Protein AF-A0A5C5W8V4-F1 (afdb_monomer_lite)

Foldseek 3Di:
DVVVVCVVVVLVVVVVVLVVVCVVPADDPVVLVVLQVVLVVLLVVLLVVLLVQLVVQLVVLVVVCACVLLVPLVSSLVSNVSSLVSSLVSLQVSLSSLVSSCVRNVDVVSPVSSVVSVVVSVVSDDDPVNSSVVSVVVSVVSVVVVVVD

Organism: NCBI:txid2528000

Sequence (149 aa):
MQVIVLGLAASPTLFAFITLFLKLNPLGADAQSMLVTIALVVGLVGMIFQQILGDLVRNASVRSLGAVAIDEPAKLAGSYVSGLLVSCALCEGAAFINLIAFMITRAPLTLAMGLLLVLASALKFPTIGRVAAWARGEARRLAEIAALR

Structure (mmCIF, N/CA/C/O backbone):
data_AF-A0A5C5W8V4-F1
#
_entry.id   AF-A0A5C5W8V4-F1
#
loop_
_atom_site.group_PDB
_atom_site.id
_atom_site.type_symbol
_atom_site.label_atom_id
_atom_site.label_alt_id
_atom_site.label_comp_id
_atom_site.label_asym_id
_atom_site.label_entity_id
_atom_site.label_seq_id
_atom_site.pdbx_PDB_ins_code
_atom_site.Cartn_x
_atom_site.Cartn_y
_atom_site.Cartn_z
_atom_site.occupancy
_atom_site.B_iso_or_equiv
_atom_site.auth_seq_id
_atom_site.auth_comp_id
_atom_site.auth_asym_id
_atom_site.auth_atom_id
_atom_site.pdbx_PDB_model_num
ATOM 1 N N . MET A 1 1 ? -16.905 -9.138 -1.636 1.00 46.16 1 MET A N 1
ATOM 2 C CA . MET A 1 1 ? -16.208 -10.254 -2.321 1.00 46.16 1 MET A CA 1
ATOM 3 C C . MET A 1 1 ? -15.993 -10.011 -3.814 1.00 46.16 1 MET A C 1
ATOM 5 O O . MET A 1 1 ? -14.875 -10.209 -4.260 1.00 46.16 1 MET A O 1
ATOM 9 N N . GLN A 1 2 ? -16.985 -9.535 -4.577 1.00 54.47 2 GLN A N 1
ATOM 10 C CA . GLN A 1 2 ? -16.849 -9.299 -6.029 1.00 54.47 2 GLN A CA 1
ATOM 11 C C . GLN A 1 2 ? -15.677 -8.378 -6.415 1.00 54.47 2 GLN A C 1
ATOM 13 O O . GLN A 1 2 ? -14.948 -8.690 -7.345 1.00 54.47 2 GLN A O 1
ATOM 18 N N . VAL A 1 3 ? -15.427 -7.306 -5.652 1.00 55.31 3 VAL A N 1
ATOM 19 C CA . VAL A 1 3 ? -14.301 -6.378 -5.896 1.00 55.31 3 VAL A CA 1
ATOM 20 C C . VAL A 1 3 ? -12.934 -7.066 -5.766 1.00 55.31 3 VAL A C 1
ATOM 22 O O . VAL A 1 3 ? -12.024 -6.778 -6.533 1.00 55.31 3 VAL A O 1
ATOM 25 N N . ILE A 1 4 ? -12.800 -8.015 -4.834 1.00 65.75 4 ILE A N 1
ATOM 26 C CA . ILE A 1 4 ? -11.552 -8.766 -4.619 1.00 65.75 4 ILE A CA 1
ATOM 27 C C . ILE A 1 4 ? -11.306 -9.721 -5.791 1.00 65.75 4 ILE A C 1
ATOM 29 O O . ILE A 1 4 ? -10.197 -9.791 -6.308 1.00 65.75 4 ILE A O 1
ATOM 33 N N . VAL A 1 5 ? -12.354 -10.417 -6.242 1.00 66.88 5 VAL A N 1
ATOM 34 C CA . VAL A 1 5 ? -12.283 -11.320 -7.402 1.00 66.88 5 VAL A CA 1
ATOM 35 C C . VAL A 1 5 ? -11.973 -10.541 -8.684 1.00 66.88 5 VAL A C 1
ATOM 37 O O . VAL A 1 5 ? -11.143 -10.977 -9.477 1.00 66.88 5 VAL A O 1
ATOM 40 N N . LEU A 1 6 ? -12.579 -9.363 -8.862 1.00 63.00 6 LEU A N 1
ATOM 41 C CA . LEU A 1 6 ? -12.308 -8.489 -10.002 1.00 63.00 6 LEU A CA 1
ATOM 42 C C . LEU A 1 6 ? -10.852 -7.996 -9.997 1.00 63.00 6 LEU A C 1
ATOM 44 O O . LEU A 1 6 ? -10.198 -8.040 -11.033 1.00 63.00 6 LEU A O 1
ATOM 48 N N . GLY A 1 7 ? -10.329 -7.591 -8.833 1.00 62.38 7 GLY A N 1
ATOM 49 C CA . GLY A 1 7 ? -8.925 -7.197 -8.677 1.00 62.38 7 GLY A CA 1
ATOM 50 C C . GLY A 1 7 ? -7.953 -8.334 -9.008 1.00 62.38 7 GLY A C 1
ATOM 51 O O . GLY A 1 7 ? -7.016 -8.141 -9.780 1.00 62.38 7 GLY A O 1
ATOM 52 N N . LEU A 1 8 ? -8.237 -9.544 -8.512 1.00 68.25 8 LEU A N 1
ATOM 53 C CA . LEU A 1 8 ? -7.444 -10.747 -8.790 1.00 68.25 8 LEU A CA 1
ATOM 54 C C . LEU A 1 8 ? -7.431 -11.139 -10.273 1.00 68.25 8 LEU A C 1
ATOM 56 O O . LEU A 1 8 ? -6.410 -11.615 -10.753 1.00 68.25 8 LEU A O 1
ATOM 60 N N . ALA A 1 9 ? -8.535 -10.953 -11.003 1.00 69.75 9 ALA A N 1
ATOM 61 C CA . ALA A 1 9 ? -8.614 -11.280 -12.430 1.00 69.75 9 ALA A CA 1
ATOM 62 C C . ALA A 1 9 ? -8.047 -10.173 -13.338 1.00 69.75 9 ALA A C 1
ATOM 64 O O . ALA A 1 9 ? -7.486 -10.453 -14.403 1.00 69.75 9 ALA A O 1
ATOM 65 N N . ALA A 1 10 ? -8.172 -8.910 -12.924 1.00 70.50 10 ALA A N 1
ATOM 66 C CA . ALA A 1 10 ? -7.685 -7.767 -13.688 1.00 70.50 10 ALA A CA 1
ATOM 67 C C . ALA A 1 10 ? -6.154 -7.764 -13.802 1.00 70.50 10 ALA A C 1
ATOM 69 O O . ALA A 1 10 ? -5.628 -7.490 -14.880 1.00 70.50 10 ALA A O 1
ATOM 70 N N . SER A 1 11 ? -5.447 -8.121 -12.724 1.00 67.31 11 SER A N 1
ATOM 71 C CA . SER A 1 11 ? -3.979 -8.075 -12.668 1.00 67.31 11 SER A CA 1
ATOM 72 C C . SER A 1 11 ? -3.299 -9.010 -13.699 1.00 67.31 11 SER A C 1
ATOM 74 O O . SER A 1 11 ? -2.548 -8.509 -14.543 1.00 67.31 11 SER A O 1
ATOM 76 N N . PRO A 1 12 ? -3.625 -10.321 -13.787 1.00 71.44 12 PRO A N 1
ATOM 77 C CA . PRO A 1 12 ? -3.087 -11.207 -14.827 1.00 71.44 12 PRO A CA 1
ATOM 78 C C . PRO A 1 12 ? -3.469 -10.790 -16.252 1.00 71.44 12 PRO A C 1
ATOM 80 O O . PRO A 1 12 ? -2.660 -10.910 -17.171 1.00 71.44 12 PRO A O 1
ATOM 83 N N . THR A 1 13 ? -4.691 -10.283 -16.446 1.00 72.69 13 THR A N 1
ATOM 84 C CA . THR A 1 13 ? -5.186 -9.875 -17.772 1.00 72.69 13 THR A CA 1
ATOM 85 C C . THR A 1 13 ? -4.430 -8.653 -18.290 1.00 72.69 13 THR A C 1
ATOM 87 O O . THR A 1 13 ? -3.957 -8.642 -19.427 1.00 72.69 13 THR A O 1
ATOM 90 N N . LEU A 1 14 ? -4.250 -7.643 -17.435 1.00 69.94 14 LEU A N 1
ATOM 91 C CA . LEU A 1 14 ? -3.455 -6.460 -17.748 1.00 69.94 14 LEU A CA 1
ATOM 92 C C . LEU A 1 14 ? -1.994 -6.840 -18.044 1.00 69.94 14 LEU A C 1
ATOM 94 O O . LEU A 1 14 ? -1.393 -6.304 -18.974 1.00 69.94 14 LEU A O 1
ATOM 98 N N . PHE A 1 15 ? -1.439 -7.810 -17.310 1.00 67.38 15 PHE A N 1
ATOM 99 C CA . PHE A 1 15 ? -0.085 -8.316 -17.539 1.00 67.38 15 PHE A CA 1
ATOM 100 C C . PHE A 1 15 ? 0.074 -8.995 -18.901 1.00 67.38 15 PHE A C 1
ATOM 102 O O . PHE A 1 15 ? 1.011 -8.691 -19.644 1.00 67.38 15 PHE A O 1
ATOM 109 N N . ALA A 1 16 ? -0.858 -9.879 -19.263 1.00 70.81 16 ALA A N 1
ATOM 110 C CA . ALA A 1 16 ? -0.864 -10.533 -20.568 1.00 70.81 16 ALA A CA 1
ATOM 111 C C . ALA A 1 16 ? -0.937 -9.505 -21.712 1.00 70.81 16 ALA A C 1
ATOM 113 O O . ALA A 1 16 ? -0.220 -9.625 -22.705 1.00 70.81 16 ALA A O 1
ATOM 114 N N . PHE A 1 17 ? -1.742 -8.451 -21.549 1.00 74.81 17 PHE A N 1
ATOM 115 C CA . PHE A 1 17 ? -1.852 -7.382 -22.539 1.00 74.81 17 PHE A CA 1
ATOM 116 C C . PHE A 1 17 ? -0.553 -6.576 -22.691 1.00 74.81 17 PHE A C 1
ATOM 118 O O . PHE A 1 17 ? -0.060 -6.398 -23.806 1.00 74.81 17 PHE A O 1
ATOM 125 N N . ILE A 1 18 ? 0.036 -6.118 -21.582 1.00 66.62 18 ILE A N 1
ATOM 126 C CA . ILE A 1 18 ? 1.259 -5.300 -21.608 1.00 66.62 18 ILE A CA 1
ATOM 127 C C . ILE A 1 18 ? 2.432 -6.093 -22.191 1.00 66.62 18 ILE A C 1
ATOM 129 O O . ILE A 1 18 ? 3.160 -5.590 -23.046 1.00 66.62 18 ILE A O 1
ATOM 133 N N . THR A 1 19 ? 2.597 -7.352 -21.782 1.00 68.44 19 THR A N 1
ATOM 134 C CA . THR A 1 19 ? 3.664 -8.221 -22.304 1.00 68.44 19 THR A CA 1
ATOM 135 C C . THR A 1 19 ? 3.528 -8.470 -23.806 1.00 68.44 19 THR A C 1
ATOM 137 O O . THR A 1 19 ? 4.531 -8.415 -24.523 1.00 68.44 19 THR A O 1
ATOM 140 N N . LEU A 1 20 ? 2.304 -8.670 -24.308 1.00 73.44 20 LEU A N 1
ATOM 141 C CA . LEU A 1 20 ? 2.041 -8.784 -25.741 1.00 73.44 20 LEU A CA 1
ATOM 142 C C . LEU A 1 20 ? 2.374 -7.482 -26.487 1.00 73.44 20 LEU A C 1
ATOM 144 O O . LEU A 1 20 ? 3.080 -7.527 -27.492 1.00 73.44 20 LEU A O 1
ATOM 148 N N . PHE A 1 21 ? 1.929 -6.327 -25.984 1.00 75.50 21 PHE A N 1
ATOM 149 C CA . PHE A 1 21 ? 2.186 -5.021 -26.602 1.00 75.50 21 PHE A CA 1
ATOM 150 C C . PHE A 1 21 ? 3.686 -4.720 -26.744 1.00 75.50 21 PHE A C 1
ATOM 152 O O . PHE A 1 21 ? 4.136 -4.276 -27.801 1.00 75.50 21 PHE A O 1
ATOM 159 N N . LEU A 1 22 ? 4.468 -5.011 -25.702 1.00 69.06 22 LEU A N 1
ATOM 160 C CA . LEU A 1 22 ? 5.915 -4.772 -25.671 1.00 69.06 22 LEU A CA 1
ATOM 161 C C . LEU A 1 22 ? 6.689 -5.713 -26.589 1.00 69.06 22 LEU A C 1
ATOM 163 O O . LEU A 1 22 ? 7.654 -5.296 -27.224 1.00 69.06 22 LEU A O 1
ATOM 167 N N . LYS A 1 23 ? 6.253 -6.973 -26.700 1.00 73.12 23 LYS A N 1
ATOM 168 C CA . LYS A 1 23 ? 6.825 -7.917 -27.668 1.00 73.12 23 LYS A CA 1
ATOM 169 C C . LYS A 1 23 ? 6.653 -7.418 -29.106 1.00 73.12 23 LYS A C 1
ATOM 171 O O . LYS A 1 23 ? 7.508 -7.684 -29.944 1.00 73.12 23 LYS A O 1
ATOM 176 N N . LEU A 1 24 ? 5.556 -6.715 -29.380 1.00 79.44 24 LEU A N 1
ATOM 177 C CA . LEU A 1 24 ? 5.245 -6.175 -30.701 1.00 79.44 24 LEU A CA 1
ATOM 178 C C . LEU A 1 24 ? 5.928 -4.823 -30.983 1.00 79.44 24 LEU A C 1
ATOM 180 O O . LEU A 1 24 ? 6.064 -4.468 -32.148 1.00 79.44 24 LEU A O 1
ATOM 184 N N . ASN A 1 25 ? 6.376 -4.087 -29.956 1.00 75.94 25 ASN A N 1
ATOM 185 C CA . ASN A 1 25 ? 6.914 -2.725 -30.088 1.00 75.94 25 ASN A CA 1
ATOM 186 C C . ASN A 1 25 ? 8.186 -2.524 -29.231 1.00 75.94 25 ASN A C 1
ATOM 188 O O . ASN A 1 25 ? 8.100 -1.985 -28.123 1.00 75.94 25 ASN A O 1
ATOM 192 N N . PRO A 1 26 ? 9.373 -2.951 -29.704 1.00 77.31 26 PRO A N 1
ATOM 193 C CA . PRO A 1 26 ? 10.614 -2.805 -28.947 1.00 77.31 26 PRO A CA 1
ATOM 194 C C . PRO A 1 26 ? 11.035 -1.332 -28.802 1.00 77.31 26 PRO A C 1
ATOM 196 O O . PRO A 1 26 ? 10.964 -0.548 -29.746 1.00 77.31 26 PRO A O 1
ATOM 199 N N . LEU A 1 27 ? 11.505 -0.961 -27.607 1.00 81.88 27 LEU A N 1
ATOM 200 C CA . LEU A 1 27 ? 11.927 0.402 -27.265 1.00 81.88 27 LEU A CA 1
ATOM 201 C C . LEU A 1 27 ? 13.416 0.636 -27.563 1.00 81.88 27 LEU A C 1
ATOM 203 O O . LEU A 1 27 ? 14.248 -0.232 -27.291 1.00 81.88 27 LEU A O 1
ATOM 207 N N . GLY A 1 28 ? 13.757 1.839 -28.041 1.00 87.50 28 GLY A N 1
ATOM 208 C CA . GLY A 1 28 ? 15.145 2.300 -28.182 1.00 87.50 28 GLY A CA 1
ATOM 209 C C . GLY A 1 28 ? 15.856 2.502 -26.834 1.00 87.50 28 GLY A C 1
ATOM 210 O O . GLY A 1 28 ? 15.207 2.611 -25.793 1.00 87.50 28 GLY A O 1
ATOM 211 N N . ALA A 1 29 ? 17.191 2.568 -26.846 1.00 86.06 29 ALA A N 1
ATOM 212 C CA . ALA A 1 29 ? 18.023 2.588 -25.634 1.00 86.06 29 ALA A CA 1
ATOM 213 C C . ALA A 1 29 ? 17.698 3.749 -24.669 1.00 86.06 29 ALA A C 1
ATOM 215 O O . ALA A 1 29 ? 17.564 3.529 -23.463 1.00 86.06 29 ALA A O 1
ATOM 216 N N . ASP A 1 30 ? 17.482 4.960 -25.187 1.00 87.44 30 ASP A N 1
ATOM 217 C CA . ASP A 1 30 ? 17.151 6.130 -24.359 1.00 87.44 30 ASP A CA 1
ATOM 218 C C . ASP A 1 30 ? 15.803 5.965 -23.644 1.00 87.44 30 ASP A C 1
ATOM 220 O O . ASP A 1 30 ? 15.663 6.259 -22.454 1.00 87.44 30 ASP A O 1
ATOM 224 N N . ALA A 1 31 ? 14.816 5.403 -24.348 1.00 86.12 31 ALA A N 1
ATOM 225 C CA . ALA A 1 31 ? 13.502 5.117 -23.786 1.00 86.12 31 ALA A CA 1
ATOM 226 C C . ALA A 1 31 ? 13.570 4.048 -22.681 1.00 86.12 31 ALA A C 1
ATOM 228 O O . ALA A 1 31 ? 12.833 4.135 -21.699 1.00 86.12 31 ALA A O 1
ATOM 229 N N . GLN A 1 32 ? 14.477 3.071 -22.798 1.00 89.25 32 GLN A N 1
ATOM 230 C CA . GLN A 1 32 ? 14.696 2.061 -21.758 1.00 89.25 32 GLN A CA 1
ATOM 231 C C . GLN A 1 32 ? 15.268 2.680 -20.474 1.00 89.25 32 GLN A C 1
ATOM 233 O O . GLN A 1 32 ? 14.765 2.399 -19.386 1.00 89.25 32 GLN A O 1
ATOM 238 N N . SER A 1 33 ? 16.264 3.565 -20.581 1.00 88.12 33 SER A N 1
ATOM 239 C CA . SER A 1 33 ? 16.841 4.261 -19.417 1.00 88.12 33 SER A CA 1
ATOM 240 C C . SER A 1 33 ? 15.809 5.146 -18.702 1.00 88.12 33 SER A C 1
ATOM 242 O O . SER A 1 33 ? 15.666 5.113 -17.472 1.00 88.12 33 SER A O 1
ATOM 244 N N . MET A 1 34 ? 15.008 5.883 -19.478 1.00 86.69 34 MET A N 1
ATOM 245 C CA . MET A 1 34 ? 13.919 6.697 -18.941 1.00 86.69 34 MET A CA 1
ATOM 246 C C . MET A 1 34 ? 12.871 5.836 -18.223 1.00 86.69 34 MET A C 1
ATOM 248 O O . MET A 1 34 ? 12.426 6.188 -17.130 1.00 86.69 34 MET A O 1
ATOM 252 N N . LEU A 1 35 ? 12.520 4.677 -18.789 1.00 89.62 35 LEU A N 1
ATOM 253 C CA . LEU A 1 35 ? 11.558 3.757 -18.187 1.00 89.62 35 LEU A CA 1
ATOM 254 C C . LEU A 1 35 ? 12.030 3.217 -16.832 1.00 89.62 35 LEU A C 1
ATOM 256 O O . LEU A 1 35 ? 11.235 3.170 -15.894 1.00 89.62 35 LEU A O 1
ATOM 260 N N . VAL A 1 36 ? 13.310 2.846 -16.706 1.00 92.00 36 VAL A N 1
ATOM 261 C CA . VAL A 1 36 ? 13.895 2.427 -15.418 1.00 92.00 36 VAL A CA 1
ATOM 262 C C . VAL A 1 36 ? 13.738 3.533 -14.380 1.00 92.00 36 VAL A C 1
ATOM 264 O O . VAL A 1 36 ? 13.268 3.277 -13.273 1.00 92.00 36 VAL A O 1
ATOM 267 N N . THR A 1 37 ? 14.083 4.767 -14.747 1.00 90.69 37 THR A N 1
ATOM 268 C CA . THR A 1 37 ? 13.998 5.923 -13.845 1.00 90.69 37 THR A CA 1
ATOM 269 C C . THR A 1 37 ? 12.562 6.157 -13.378 1.00 90.69 37 THR A C 1
ATOM 271 O O . THR A 1 37 ? 12.314 6.276 -12.178 1.00 90.69 37 THR A O 1
ATOM 274 N N . ILE A 1 38 ? 11.599 6.147 -14.305 1.00 89.19 38 ILE A N 1
ATOM 275 C CA . ILE A 1 38 ? 10.174 6.301 -13.988 1.00 89.19 38 ILE A CA 1
ATOM 276 C C . ILE A 1 38 ? 9.707 5.182 -13.054 1.00 89.19 38 ILE A C 1
ATOM 278 O O . ILE A 1 38 ? 9.062 5.463 -12.046 1.00 89.19 38 ILE A O 1
ATOM 282 N N . ALA A 1 39 ? 10.051 3.926 -13.344 1.00 93.44 39 ALA A N 1
ATOM 283 C CA . ALA A 1 39 ? 9.637 2.790 -12.528 1.00 93.44 39 ALA A CA 1
ATOM 284 C C . ALA A 1 39 ? 10.168 2.881 -11.091 1.00 93.44 39 ALA A C 1
ATOM 286 O O . ALA A 1 39 ? 9.416 2.658 -10.140 1.00 93.44 39 ALA A O 1
ATOM 287 N N . LEU A 1 40 ? 11.432 3.278 -10.921 1.00 94.38 40 LEU A N 1
ATOM 288 C CA . LEU A 1 40 ? 12.029 3.475 -9.601 1.00 94.38 40 LEU A CA 1
ATOM 289 C C . LEU A 1 40 ? 11.365 4.628 -8.841 1.00 94.38 40 LEU A C 1
ATOM 291 O O . LEU A 1 40 ? 11.030 4.458 -7.670 1.00 94.38 40 LEU A O 1
ATOM 295 N N . VAL A 1 41 ? 11.117 5.766 -9.499 1.00 92.06 41 VAL A N 1
ATOM 296 C CA . VAL A 1 41 ? 10.424 6.917 -8.893 1.00 92.06 41 VAL A CA 1
ATOM 297 C C . VAL A 1 41 ? 9.008 6.534 -8.472 1.00 92.06 41 VAL A C 1
ATOM 299 O O . VAL A 1 41 ? 8.620 6.793 -7.336 1.00 92.06 41 VAL A O 1
ATOM 302 N N . VAL A 1 42 ? 8.250 5.863 -9.343 1.00 91.19 42 VAL A N 1
ATOM 303 C CA . VAL A 1 42 ? 6.903 5.373 -9.022 1.00 91.19 42 VAL A CA 1
ATOM 304 C C . VAL A 1 42 ? 6.944 4.358 -7.880 1.00 91.19 42 VAL A C 1
ATOM 306 O O . VAL A 1 42 ? 6.082 4.401 -7.007 1.00 91.19 42 VAL A O 1
ATOM 309 N N . GLY A 1 43 ? 7.956 3.489 -7.837 1.00 92.81 43 GLY A N 1
ATOM 310 C CA . GLY A 1 43 ? 8.183 2.567 -6.725 1.00 92.81 43 GLY A CA 1
ATOM 311 C C . GLY A 1 43 ? 8.364 3.293 -5.393 1.00 92.81 43 GLY A C 1
ATOM 312 O O . GLY A 1 43 ? 7.684 2.990 -4.413 1.00 92.81 43 GLY A O 1
ATOM 313 N N . LEU A 1 44 ? 9.227 4.309 -5.379 1.00 94.31 44 LEU A N 1
ATOM 314 C CA . LEU A 1 44 ? 9.534 5.106 -4.193 1.00 94.31 44 LEU A CA 1
ATOM 315 C C . LEU A 1 44 ? 8.322 5.920 -3.720 1.00 94.31 44 LEU A C 1
ATOM 317 O O . LEU A 1 44 ? 7.968 5.889 -2.541 1.00 94.31 44 LEU A O 1
ATOM 321 N N . VAL A 1 45 ? 7.649 6.601 -4.651 1.00 91.44 45 VAL A N 1
ATOM 322 C CA . VAL A 1 45 ? 6.414 7.351 -4.388 1.00 91.44 45 VAL A CA 1
ATOM 323 C C . VAL A 1 45 ? 5.330 6.407 -3.880 1.00 91.44 45 VAL A C 1
ATOM 325 O O . VAL A 1 45 ? 4.718 6.686 -2.852 1.00 91.44 45 VAL A O 1
ATOM 328 N N . GLY A 1 46 ? 5.135 5.262 -4.536 1.00 89.69 46 GLY A N 1
ATOM 329 C CA . GLY A 1 46 ? 4.186 4.233 -4.125 1.00 89.69 46 GLY A CA 1
ATOM 330 C C . GLY A 1 46 ? 4.435 3.770 -2.693 1.00 89.69 46 GLY A C 1
ATOM 331 O O . GLY A 1 46 ? 3.494 3.725 -1.904 1.00 89.69 46 GLY A O 1
ATOM 332 N N . MET A 1 47 ? 5.699 3.527 -2.325 1.00 93.94 47 MET A N 1
ATOM 333 C CA . MET A 1 47 ? 6.100 3.106 -0.979 1.00 93.94 47 MET A CA 1
ATOM 334 C C . MET A 1 47 ? 5.756 4.138 0.109 1.00 93.94 47 MET A C 1
ATOM 336 O O . MET A 1 47 ? 5.352 3.741 1.205 1.00 93.94 47 MET A O 1
ATOM 340 N N . ILE A 1 48 ? 5.883 5.434 -0.191 1.00 93.12 48 ILE A N 1
ATOM 341 C CA . ILE A 1 48 ? 5.544 6.533 0.727 1.00 93.12 48 ILE A CA 1
ATOM 342 C C . ILE A 1 48 ? 4.020 6.716 0.800 1.00 93.12 48 ILE A C 1
ATOM 344 O O . ILE A 1 48 ? 3.422 6.696 1.878 1.00 93.12 48 ILE A O 1
ATOM 348 N N . PHE A 1 49 ? 3.363 6.848 -0.353 1.00 90.44 49 PHE A N 1
ATOM 349 C CA . PHE A 1 49 ? 1.941 7.184 -0.437 1.00 90.44 49 PHE A CA 1
ATOM 350 C C . PHE A 1 49 ? 1.022 6.062 0.045 1.00 90.44 49 PHE A C 1
ATOM 352 O O . PHE A 1 49 ? -0.069 6.348 0.541 1.00 90.44 49 PHE A O 1
ATOM 359 N N . GLN A 1 50 ? 1.452 4.798 -0.031 1.00 93.12 50 GLN A N 1
ATOM 360 C CA . GLN A 1 50 ? 0.640 3.683 0.454 1.00 93.12 50 GLN A CA 1
ATOM 361 C C . GLN A 1 50 ? 0.273 3.798 1.940 1.00 93.12 50 GLN A C 1
ATOM 363 O O . GLN A 1 50 ? -0.795 3.327 2.334 1.00 93.12 50 GLN A O 1
ATOM 368 N N . GLN A 1 51 ? 1.129 4.393 2.780 1.00 92.44 51 GLN A N 1
ATOM 369 C CA . GLN A 1 51 ? 0.840 4.581 4.205 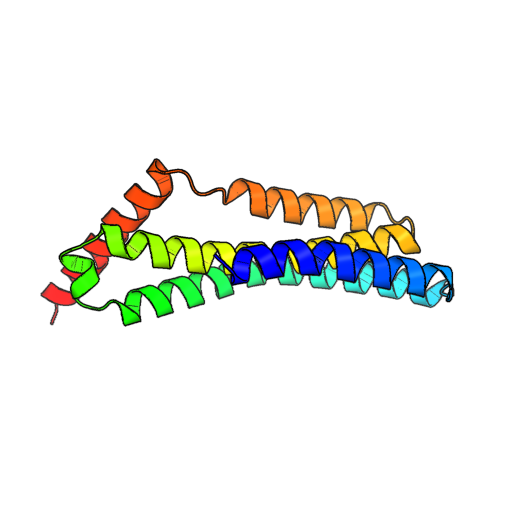1.00 92.44 51 GLN A CA 1
ATOM 370 C C . GLN A 1 51 ? -0.208 5.679 4.387 1.00 92.44 51 GLN A C 1
ATOM 372 O O . GLN A 1 51 ? -1.244 5.444 5.002 1.00 92.44 51 GLN A O 1
ATOM 377 N N . ILE A 1 52 ? 0.016 6.828 3.744 1.00 93.69 52 ILE A N 1
ATOM 378 C CA . ILE A 1 52 ? -0.859 8.002 3.818 1.00 93.69 52 ILE A CA 1
ATOM 379 C C . ILE A 1 52 ? -2.278 7.652 3.360 1.00 93.69 52 ILE A C 1
ATOM 381 O O . ILE A 1 52 ? -3.244 7.919 4.071 1.00 93.69 52 ILE A O 1
ATOM 385 N N . LEU A 1 53 ? -2.416 7.022 2.190 1.00 90.00 53 LEU A N 1
ATOM 386 C CA . LEU A 1 53 ? -3.727 6.695 1.628 1.00 90.00 53 LEU A CA 1
ATOM 387 C C . LEU A 1 53 ? -4.429 5.575 2.402 1.00 90.00 53 LEU A C 1
ATOM 389 O O . LEU A 1 53 ? -5.640 5.651 2.615 1.00 90.00 53 LEU A O 1
ATOM 393 N N . GLY A 1 54 ? -3.686 4.573 2.880 1.00 91.19 54 GLY A N 1
ATOM 394 C CA . GLY A 1 54 ? -4.250 3.521 3.725 1.00 91.19 54 GLY A CA 1
ATOM 395 C C . GLY A 1 54 ? -4.817 4.071 5.036 1.00 91.19 54 GLY A C 1
ATOM 396 O O . GLY A 1 54 ? -5.928 3.712 5.432 1.00 91.19 54 GLY A O 1
ATOM 397 N N . ASP A 1 55 ? -4.092 4.987 5.680 1.00 93.75 55 ASP A N 1
ATOM 398 C CA . ASP A 1 55 ? -4.534 5.622 6.922 1.00 93.75 55 ASP A CA 1
ATOM 399 C C . ASP A 1 55 ? -5.667 6.625 6.684 1.00 93.75 55 ASP A C 1
ATOM 401 O O . ASP A 1 55 ? -6.613 6.666 7.470 1.00 93.75 55 ASP A O 1
ATOM 405 N N . LEU A 1 56 ? -5.643 7.380 5.580 1.00 93.19 56 LEU A N 1
ATOM 406 C CA . LEU A 1 56 ? -6.739 8.267 5.181 1.00 93.19 56 LEU A CA 1
ATOM 407 C C . LEU A 1 56 ? -8.056 7.489 5.048 1.00 93.19 56 LEU A C 1
ATOM 409 O O . LEU A 1 56 ? -9.060 7.868 5.653 1.00 93.19 56 LEU A O 1
ATOM 413 N N . VAL A 1 57 ? -8.046 6.386 4.293 1.00 92.50 57 VAL A N 1
ATOM 414 C CA . VAL A 1 57 ? -9.235 5.550 4.065 1.00 92.50 57 VAL A CA 1
ATOM 415 C C . VAL A 1 57 ? -9.698 4.896 5.360 1.00 92.50 57 VAL A C 1
ATOM 417 O O . VAL A 1 57 ? -10.893 4.902 5.657 1.00 92.50 57 VAL A O 1
ATOM 420 N N . ARG A 1 58 ? -8.765 4.383 6.170 1.00 93.75 58 ARG A N 1
ATOM 421 C CA . ARG A 1 58 ? -9.087 3.823 7.486 1.00 93.75 58 ARG A CA 1
ATOM 422 C C . ARG A 1 58 ? -9.773 4.864 8.366 1.00 93.75 58 ARG A C 1
ATOM 424 O O . ARG A 1 58 ? -10.842 4.592 8.898 1.00 93.75 58 ARG A O 1
ATOM 431 N N . ASN A 1 59 ? -9.202 6.061 8.477 1.00 93.12 59 ASN A N 1
ATO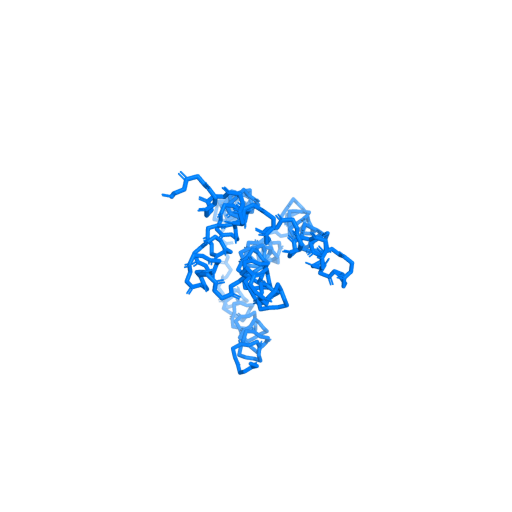M 432 C CA . ASN A 1 59 ? -9.739 7.139 9.305 1.00 93.12 59 ASN A CA 1
ATOM 433 C C . ASN A 1 59 ? -11.098 7.632 8.797 1.00 93.12 59 ASN A C 1
ATOM 435 O O . ASN A 1 59 ? -11.993 7.882 9.601 1.00 93.12 59 ASN 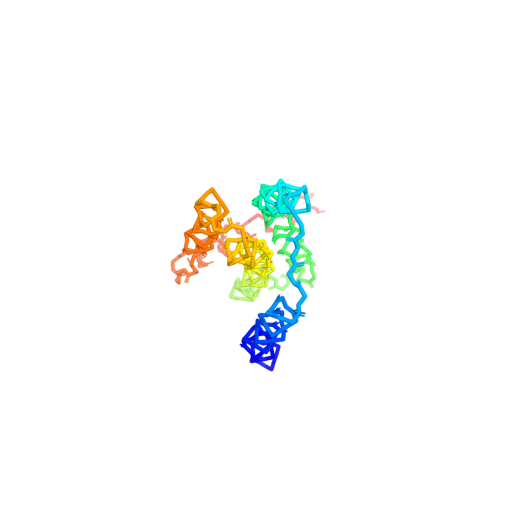A O 1
ATOM 439 N N . ALA A 1 60 ? -11.284 7.735 7.479 1.00 91.81 60 ALA A N 1
ATOM 440 C CA . ALA A 1 60 ? -12.579 8.052 6.884 1.00 91.81 60 ALA A CA 1
ATOM 441 C C . ALA A 1 60 ? -13.636 6.984 7.222 1.00 91.81 60 ALA A C 1
ATOM 443 O O . ALA A 1 60 ? -14.743 7.328 7.631 1.00 91.81 60 ALA A O 1
ATOM 444 N N . SER A 1 61 ? -13.270 5.701 7.141 1.00 91.88 61 SER A N 1
ATOM 445 C CA . SER A 1 61 ? -14.142 4.571 7.487 1.00 91.88 61 SER A CA 1
ATOM 446 C C . SER A 1 61 ? -14.439 4.478 8.989 1.00 91.88 61 SER A C 1
ATOM 448 O O . SER A 1 61 ? -15.513 4.049 9.388 1.00 91.88 61 SER A O 1
ATOM 450 N N . VAL A 1 62 ? -13.512 4.884 9.860 1.00 93.12 62 VAL A N 1
ATOM 451 C CA . VAL A 1 62 ? -13.786 4.978 11.304 1.00 93.12 62 VAL A CA 1
ATOM 452 C C . VAL A 1 62 ? -14.761 6.120 11.589 1.00 93.12 62 VAL A C 1
ATOM 454 O O . VAL A 1 62 ? -15.717 5.941 12.339 1.00 93.12 62 VAL A O 1
ATOM 457 N N . ARG A 1 63 ? -14.567 7.284 10.954 1.00 90.81 63 ARG A N 1
ATOM 458 C CA . ARG A 1 63 ? -15.464 8.438 11.114 1.00 90.81 63 ARG A CA 1
ATOM 459 C C . ARG A 1 63 ? -16.891 8.136 10.664 1.00 90.81 63 ARG A C 1
ATOM 461 O O . ARG A 1 63 ? -17.817 8.617 11.306 1.00 90.81 63 ARG A O 1
ATOM 468 N N . SER A 1 64 ? -17.077 7.340 9.609 1.00 91.06 64 SER A N 1
ATOM 469 C CA . SER A 1 64 ? -18.416 6.957 9.143 1.00 91.06 64 SER A CA 1
ATOM 470 C C . SER A 1 64 ? -19.140 5.991 10.086 1.00 91.06 64 SER A C 1
ATOM 472 O O . SER A 1 64 ? -20.367 5.981 10.099 1.00 91.06 64 SER A O 1
ATOM 474 N N . LEU A 1 65 ? -18.413 5.212 10.895 1.00 89.38 65 LEU A N 1
ATOM 475 C CA . LEU A 1 65 ? -19.010 4.330 11.904 1.00 89.38 65 LEU A CA 1
ATOM 476 C C . LEU A 1 65 ? -19.476 5.092 13.157 1.00 89.38 65 LEU A C 1
ATOM 478 O O . LEU A 1 65 ? -20.389 4.633 13.843 1.00 89.38 65 LEU A O 1
ATOM 482 N N . GLY A 1 66 ? -18.896 6.261 13.448 1.00 81.81 66 GLY A N 1
ATOM 483 C CA . GLY A 1 66 ? -19.347 7.143 14.529 1.00 81.81 66 GLY A CA 1
ATOM 484 C C . GLY A 1 66 ? -19.411 6.455 15.900 1.00 81.81 66 GLY A C 1
ATOM 485 O O . GLY A 1 66 ? -18.516 5.696 16.266 1.00 81.81 66 GLY A O 1
ATOM 486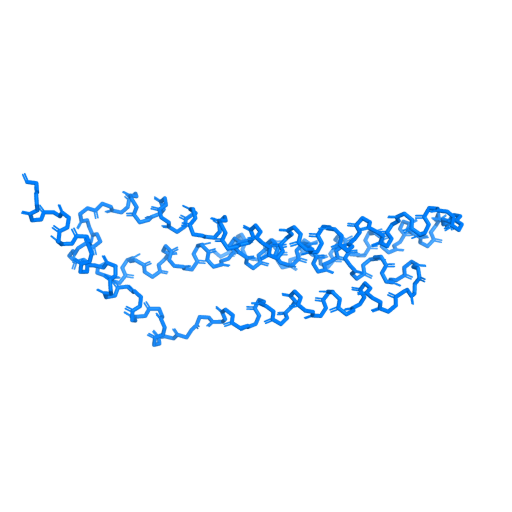 N N . ALA A 1 67 ? -20.482 6.718 16.659 1.00 79.00 67 ALA A N 1
ATOM 487 C CA . ALA A 1 67 ? -20.691 6.157 17.998 1.00 79.00 67 ALA A CA 1
ATOM 488 C C . ALA A 1 67 ? -20.894 4.629 18.003 1.00 79.00 67 ALA A C 1
ATOM 490 O O . ALA A 1 67 ? -20.556 3.977 18.984 1.00 79.00 67 ALA A O 1
ATOM 491 N N . VAL A 1 68 ? -21.345 4.034 16.889 1.00 83.44 68 VAL A N 1
ATOM 492 C CA . VAL A 1 68 ? -21.554 2.576 16.773 1.00 83.44 68 VAL A CA 1
ATOM 493 C C . VAL A 1 68 ? -20.244 1.806 16.978 1.00 83.44 68 VAL A C 1
ATOM 495 O O . VAL A 1 68 ? -20.245 0.677 17.461 1.00 83.44 68 VAL A O 1
ATOM 498 N N . ALA A 1 69 ? -19.108 2.419 16.640 1.00 83.69 69 ALA A N 1
ATOM 499 C CA . ALA A 1 69 ? -17.794 1.825 16.858 1.00 83.69 69 ALA A CA 1
ATOM 500 C C . ALA A 1 69 ? -17.389 1.725 18.341 1.00 83.69 69 ALA A C 1
ATOM 502 O O . ALA A 1 69 ? -16.491 0.942 18.655 1.00 83.69 69 ALA A O 1
ATOM 503 N N . ILE A 1 70 ? -18.015 2.509 19.228 1.00 82.62 70 ILE A N 1
ATOM 504 C CA . ILE A 1 70 ? -17.754 2.480 20.673 1.00 82.62 70 ILE A CA 1
ATOM 505 C C . ILE A 1 70 ? -18.396 1.228 21.279 1.00 82.62 70 ILE A C 1
ATOM 507 O O . ILE A 1 70 ? -17.717 0.467 21.967 1.00 82.62 70 ILE A O 1
ATOM 511 N N . ASP A 1 71 ? -19.669 0.985 20.958 1.00 84.62 71 ASP A N 1
ATOM 512 C CA . ASP A 1 71 ? -20.438 -0.140 21.501 1.00 84.62 71 ASP A CA 1
ATOM 513 C C . ASP A 1 71 ? -20.052 -1.478 20.854 1.00 84.62 71 ASP A C 1
ATOM 515 O O . ASP A 1 71 ? -20.068 -2.527 21.499 1.00 84.62 71 ASP A O 1
ATOM 519 N N . GLU A 1 72 ? -19.645 -1.453 19.580 1.00 87.56 72 GLU A N 1
ATOM 520 C CA . GLU A 1 72 ? -19.291 -2.652 18.820 1.00 87.56 72 GLU A CA 1
ATOM 521 C C . GLU A 1 72 ? -17.896 -2.555 18.168 1.00 87.56 72 GLU A C 1
ATOM 523 O O . GLU A 1 72 ? -17.776 -2.411 16.943 1.00 87.56 72 GLU A O 1
ATOM 528 N N . PRO A 1 73 ? -16.801 -2.741 18.936 1.00 84.50 73 PRO A N 1
ATOM 529 C CA . PRO A 1 73 ? -15.430 -2.670 18.419 1.00 84.50 73 PRO A CA 1
ATOM 530 C C . PRO A 1 73 ? -15.140 -3.655 17.277 1.00 84.50 73 PRO A C 1
ATOM 532 O O . PRO A 1 73 ? -14.242 -3.432 16.467 1.00 84.50 73 PRO A O 1
ATOM 535 N N . ALA A 1 74 ? -15.902 -4.748 17.172 1.00 86.06 74 ALA A N 1
ATOM 536 C CA . ALA A 1 74 ? -15.779 -5.709 16.078 1.00 86.06 74 ALA A CA 1
ATOM 537 C C . ALA A 1 74 ? -16.062 -5.078 14.701 1.00 86.06 74 ALA A C 1
ATOM 539 O O . ALA A 1 74 ? -15.433 -5.461 13.713 1.00 86.06 74 ALA A O 1
ATOM 540 N N . LYS A 1 75 ? -16.937 -4.062 14.627 1.00 87.62 75 LYS A N 1
ATOM 541 C CA . LYS A 1 75 ? -17.251 -3.352 13.375 1.00 87.62 75 LYS A CA 1
ATOM 542 C C . LYS A 1 75 ? -16.066 -2.537 12.846 1.00 87.62 75 LYS A C 1
ATOM 544 O O . LYS A 1 75 ? -15.964 -2.322 11.639 1.00 87.62 75 LYS A O 1
ATOM 549 N N . LEU A 1 76 ? -15.111 -2.167 13.705 1.00 90.81 76 LEU A N 1
ATOM 550 C CA . LEU A 1 76 ? -13.887 -1.470 13.297 1.00 90.81 76 LEU A CA 1
ATOM 551 C C . LEU A 1 76 ? -12.959 -2.353 12.451 1.00 90.81 76 LEU A C 1
ATOM 553 O O . LEU A 1 76 ? -12.197 -1.826 11.638 1.00 90.81 76 LEU A O 1
ATOM 557 N N . ALA A 1 77 ? -13.038 -3.684 12.576 1.00 90.88 77 ALA A N 1
ATOM 558 C CA . ALA A 1 77 ? -12.198 -4.601 11.802 1.00 90.88 77 ALA A CA 1
ATOM 559 C C . ALA A 1 77 ? -12.340 -4.379 10.285 1.00 90.88 77 ALA A C 1
ATOM 561 O O . ALA A 1 77 ? -11.346 -4.436 9.560 1.00 90.88 77 ALA A O 1
ATOM 562 N N . GLY A 1 78 ? -13.547 -4.039 9.814 1.00 90.38 78 GLY A N 1
ATOM 563 C CA . GLY A 1 78 ? -13.785 -3.680 8.415 1.00 90.38 78 GLY A CA 1
ATOM 564 C C . GLY A 1 78 ? -12.986 -2.448 7.979 1.00 90.38 78 GLY A C 1
ATOM 565 O O . GLY A 1 78 ? -12.308 -2.490 6.956 1.00 90.38 78 GLY A O 1
ATOM 566 N N . SER A 1 79 ? -12.975 -1.385 8.790 1.00 93.00 79 SER A N 1
ATOM 567 C CA . SER A 1 79 ? -12.202 -0.161 8.522 1.00 93.00 79 SER A CA 1
ATOM 568 C C . SER A 1 79 ? -10.698 -0.427 8.427 1.00 93.00 79 SER A C 1
ATOM 570 O O . SER A 1 79 ? -10.020 0.136 7.563 1.00 93.00 79 SER A O 1
ATOM 572 N N . TYR A 1 80 ? -10.169 -1.311 9.281 1.00 93.62 80 TYR A N 1
ATOM 573 C CA . TYR A 1 80 ? -8.767 -1.727 9.219 1.00 93.62 80 TYR A CA 1
ATOM 574 C C . TYR A 1 80 ? -8.439 -2.401 7.887 1.00 93.62 80 TYR A C 1
ATOM 576 O O . TYR A 1 80 ? -7.480 -2.012 7.216 1.00 93.62 80 TYR A O 1
ATOM 584 N N . VAL A 1 81 ? -9.252 -3.393 7.508 1.00 92.12 81 VAL A N 1
ATOM 585 C CA . VAL A 1 81 ? -9.068 -4.174 6.281 1.00 92.12 81 VAL A CA 1
ATOM 586 C C . VAL A 1 81 ? -9.195 -3.282 5.049 1.00 92.12 81 VAL A C 1
ATOM 588 O O . VAL A 1 81 ? -8.369 -3.392 4.151 1.00 92.12 81 VAL A O 1
ATOM 591 N N . SER A 1 82 ? -10.146 -2.347 5.022 1.00 91.38 82 SER A N 1
ATOM 592 C CA . SER A 1 82 ? -10.303 -1.395 3.915 1.00 91.38 82 SER A CA 1
ATOM 593 C C . SER A 1 82 ? -9.053 -0.540 3.698 1.00 91.38 82 SER A C 1
ATOM 595 O O . SER A 1 82 ? -8.535 -0.478 2.584 1.00 91.38 82 SER A O 1
ATOM 597 N N . GLY A 1 83 ? -8.518 0.076 4.758 1.00 92.38 83 GLY A N 1
ATOM 598 C CA . GLY A 1 83 ? -7.284 0.862 4.651 1.00 92.38 83 GLY A CA 1
ATOM 599 C C . GLY A 1 83 ? -6.075 0.010 4.252 1.00 92.38 83 GLY A C 1
ATOM 600 O O . GLY A 1 83 ? -5.243 0.436 3.452 1.00 92.38 83 GLY A O 1
ATOM 601 N N . LEU A 1 84 ? -5.997 -1.221 4.765 1.00 94.00 84 LEU A N 1
ATOM 602 C CA . LEU A 1 84 ? -4.953 -2.172 4.396 1.00 94.00 84 LEU A CA 1
ATOM 603 C C . LEU A 1 84 ? -5.018 -2.551 2.909 1.00 94.00 84 LEU A C 1
ATOM 605 O O . LEU A 1 84 ? -3.988 -2.523 2.244 1.00 94.00 84 LEU A O 1
ATOM 609 N N . LEU A 1 85 ? -6.206 -2.858 2.382 1.00 92.25 85 LEU A N 1
ATOM 610 C CA . LEU A 1 85 ? -6.399 -3.215 0.975 1.00 92.25 85 LEU A CA 1
ATOM 611 C C . LEU A 1 85 ? -5.962 -2.088 0.039 1.00 92.25 85 LEU A C 1
ATOM 613 O O . LEU A 1 85 ? -5.250 -2.348 -0.924 1.00 92.25 85 LEU A O 1
ATOM 617 N N . VAL A 1 86 ? -6.324 -0.839 0.348 1.00 92.00 86 VAL A N 1
ATOM 618 C CA . VAL A 1 86 ? -5.892 0.329 -0.439 1.00 92.00 86 VAL A CA 1
ATOM 619 C C . VAL A 1 86 ? -4.372 0.483 -0.407 1.00 92.00 86 VAL A C 1
ATOM 621 O O . VAL A 1 86 ? -3.746 0.713 -1.439 1.00 92.00 86 VAL A O 1
ATOM 624 N N . SER A 1 87 ? -3.768 0.306 0.768 1.00 93.38 87 SER A N 1
ATOM 625 C CA . SER A 1 87 ? -2.315 0.352 0.938 1.00 93.38 87 SER A CA 1
ATOM 626 C C . SER A 1 87 ? -1.608 -0.719 0.096 1.00 93.38 87 SER A C 1
ATOM 628 O O . SER A 1 87 ? -0.683 -0.410 -0.653 1.00 93.38 87 SER A O 1
ATOM 630 N N . CYS A 1 88 ? -2.086 -1.965 0.163 1.00 92.19 88 CYS A N 1
ATOM 631 C CA . CYS A 1 88 ? -1.541 -3.076 -0.612 1.00 92.19 88 CYS A CA 1
ATOM 632 C C . CYS A 1 88 ? -1.744 -2.884 -2.120 1.00 92.19 88 CYS A C 1
ATOM 634 O O . CYS A 1 88 ? -0.815 -3.145 -2.873 1.00 92.19 88 CYS A O 1
ATOM 636 N N . ALA A 1 89 ? -2.896 -2.372 -2.563 1.00 90.69 89 ALA A N 1
ATOM 637 C CA . ALA A 1 89 ? -3.167 -2.126 -3.981 1.00 90.69 89 ALA A CA 1
ATOM 638 C C . ALA A 1 89 ? -2.193 -1.103 -4.595 1.00 90.69 89 ALA A C 1
ATOM 640 O O . ALA A 1 89 ? -1.753 -1.261 -5.732 1.00 90.69 89 ALA A O 1
ATOM 641 N N . LEU A 1 90 ? -1.806 -0.072 -3.835 1.00 91.44 90 LEU A N 1
ATOM 642 C CA . LEU A 1 90 ? -0.802 0.903 -4.273 1.00 91.44 90 LEU A CA 1
ATOM 643 C C . LEU A 1 90 ? 0.590 0.278 -4.396 1.00 91.44 90 LEU A C 1
ATOM 645 O O . LEU A 1 90 ? 1.282 0.507 -5.389 1.00 91.44 90 LEU A O 1
ATOM 649 N N . CYS A 1 91 ? 0.992 -0.530 -3.412 1.00 93.31 91 CYS A N 1
ATOM 650 C CA . CYS A 1 91 ? 2.247 -1.272 -3.492 1.00 93.31 91 CYS A CA 1
ATOM 651 C C . CYS A 1 91 ? 2.250 -2.278 -4.644 1.00 93.31 91 CYS A C 1
ATOM 653 O O . CYS A 1 91 ? 3.258 -2.380 -5.336 1.00 93.31 91 CYS A O 1
ATOM 655 N N . GLU A 1 92 ? 1.142 -2.982 -4.874 1.00 92.12 92 GLU A N 1
ATOM 656 C CA . GLU A 1 92 ? 0.985 -3.920 -5.985 1.00 92.12 92 GLU A CA 1
ATOM 657 C C . GLU A 1 92 ? 1.126 -3.201 -7.329 1.00 92.12 92 GLU A C 1
ATOM 659 O O . GLU A 1 92 ? 1.942 -3.609 -8.150 1.00 92.12 92 GLU A O 1
ATOM 664 N N . GLY A 1 93 ? 0.420 -2.083 -7.529 1.00 90.31 93 GLY A N 1
ATOM 665 C CA . GLY A 1 93 ? 0.527 -1.290 -8.755 1.00 90.31 93 GLY A CA 1
ATOM 666 C C . GLY A 1 93 ? 1.947 -0.772 -9.009 1.00 90.31 93 GLY A C 1
ATOM 667 O O . GLY A 1 93 ? 2.457 -0.851 -10.127 1.00 90.31 93 GLY A O 1
ATOM 668 N N . ALA A 1 94 ? 2.633 -0.299 -7.967 1.00 93.44 94 ALA A N 1
ATOM 669 C CA . ALA A 1 94 ? 4.015 0.158 -8.077 1.00 93.44 94 ALA A CA 1
ATOM 670 C C . ALA A 1 94 ? 5.005 -0.999 -8.335 1.00 93.44 94 ALA A C 1
ATOM 672 O O . ALA A 1 94 ? 5.934 -0.857 -9.137 1.00 93.44 94 ALA A O 1
ATOM 673 N N . ALA A 1 95 ? 4.799 -2.157 -7.698 1.00 94.69 95 ALA A N 1
ATOM 674 C CA . ALA A 1 95 ? 5.601 -3.358 -7.921 1.00 94.69 95 ALA A CA 1
ATOM 675 C C . ALA A 1 95 ? 5.429 -3.863 -9.354 1.00 94.69 95 ALA A C 1
ATOM 677 O O . ALA A 1 95 ? 6.401 -4.218 -10.017 1.00 94.69 95 ALA A O 1
ATOM 678 N N . PHE A 1 96 ? 4.198 -3.818 -9.854 1.00 92.56 96 PHE A N 1
ATOM 679 C CA . PHE A 1 96 ? 3.839 -4.218 -11.202 1.00 92.56 96 PHE A CA 1
ATOM 680 C C . PHE A 1 96 ? 4.563 -3.391 -12.268 1.00 92.56 96 PHE A C 1
ATOM 682 O O . PHE A 1 96 ? 5.182 -3.952 -13.171 1.00 92.56 96 PHE A O 1
ATOM 689 N N . ILE A 1 97 ? 4.572 -2.064 -12.123 1.00 91.94 97 ILE A N 1
ATOM 690 C CA . ILE A 1 97 ? 5.311 -1.163 -13.022 1.00 91.94 97 ILE A CA 1
ATOM 691 C C . ILE A 1 97 ? 6.808 -1.502 -13.030 1.00 91.94 97 ILE A C 1
ATOM 693 O O . ILE A 1 97 ? 7.436 -1.536 -14.089 1.00 91.94 97 ILE A O 1
ATOM 697 N N . ASN A 1 98 ? 7.375 -1.813 -11.864 1.00 94.88 98 ASN A N 1
ATOM 698 C CA . ASN A 1 98 ? 8.774 -2.213 -11.735 1.00 94.88 98 ASN A CA 1
ATOM 699 C C . ASN A 1 98 ? 9.075 -3.565 -12.403 1.00 94.88 98 ASN A C 1
ATOM 701 O O . ASN A 1 98 ? 10.094 -3.701 -13.078 1.00 94.88 98 ASN A O 1
ATOM 705 N N . LEU A 1 99 ? 8.176 -4.545 -12.297 1.00 93.31 99 LEU A N 1
ATOM 706 C CA . LEU A 1 99 ? 8.314 -5.826 -12.996 1.00 93.31 99 LEU A CA 1
ATOM 707 C C . LEU A 1 99 ? 8.216 -5.666 -14.518 1.00 93.31 99 LEU A C 1
ATOM 709 O O . LEU A 1 99 ? 9.003 -6.271 -15.245 1.00 93.31 99 LEU A O 1
ATOM 713 N N . ILE A 1 100 ? 7.312 -4.816 -15.010 1.00 90.25 100 ILE A N 1
ATOM 714 C CA . ILE A 1 100 ? 7.225 -4.491 -16.442 1.00 90.25 100 ILE A CA 1
ATOM 715 C C . ILE A 1 100 ? 8.528 -3.847 -16.923 1.00 90.25 100 ILE A C 1
ATOM 717 O O . ILE A 1 100 ? 9.095 -4.276 -17.931 1.00 90.25 100 ILE A O 1
ATOM 721 N N . ALA A 1 101 ? 9.042 -2.861 -16.183 1.00 91.00 101 ALA A N 1
ATOM 722 C CA . ALA A 1 101 ? 10.308 -2.214 -16.509 1.00 91.00 101 ALA A CA 1
ATOM 723 C C . ALA A 1 101 ? 11.473 -3.217 -16.527 1.00 91.00 101 ALA A C 1
ATOM 725 O O . ALA A 1 101 ? 12.304 -3.166 -17.437 1.00 91.00 101 ALA A O 1
ATOM 726 N N . PHE A 1 102 ? 11.497 -4.180 -15.599 1.00 94.25 102 PHE A N 1
ATOM 727 C CA . PHE A 1 102 ? 12.482 -5.261 -15.595 1.00 94.25 102 PHE A CA 1
ATOM 728 C C . PHE A 1 102 ? 12.377 -6.152 -16.835 1.00 94.25 102 PHE A C 1
ATOM 730 O O . PHE A 1 102 ? 13.394 -6.483 -17.439 1.00 94.25 102 PHE A O 1
ATOM 7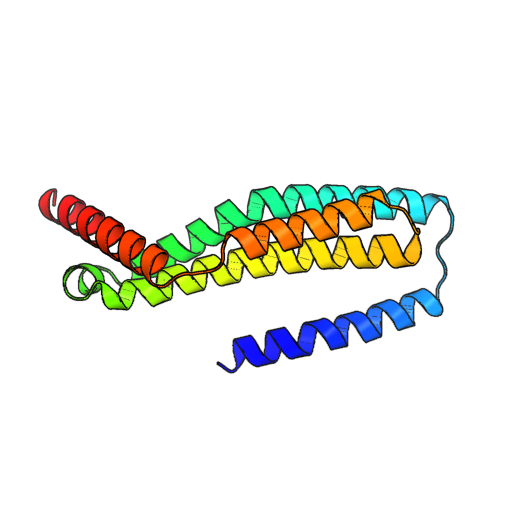37 N N . MET A 1 103 ? 11.169 -6.536 -17.253 1.00 91.94 103 MET A N 1
ATOM 738 C CA . MET A 1 103 ? 10.989 -7.395 -18.430 1.00 91.94 103 MET A CA 1
ATOM 739 C C . MET A 1 103 ? 11.511 -6.749 -19.717 1.00 91.94 103 MET A C 1
ATOM 741 O O . MET A 1 103 ? 12.067 -7.449 -20.566 1.00 91.94 103 MET A O 1
ATOM 745 N N . ILE A 1 104 ? 11.353 -5.430 -19.841 1.00 89.75 104 ILE A N 1
ATOM 746 C CA . ILE A 1 104 ? 11.778 -4.652 -21.011 1.00 89.75 104 ILE A CA 1
ATOM 747 C C . ILE A 1 104 ? 13.284 -4.405 -20.983 1.00 89.75 104 ILE A C 1
ATOM 749 O O . ILE A 1 104 ? 13.975 -4.657 -21.963 1.00 89.75 104 ILE A O 1
ATOM 753 N N . THR A 1 105 ? 13.787 -3.885 -19.865 1.00 91.56 105 THR A N 1
ATOM 754 C CA . THR A 1 105 ? 15.143 -3.315 -19.786 1.00 91.56 105 THR A CA 1
ATOM 755 C C . THR A 1 105 ? 16.164 -4.287 -19.207 1.00 91.56 105 THR A C 1
ATOM 757 O O . THR A 1 105 ? 17.363 -4.044 -19.281 1.00 91.56 105 THR A O 1
ATOM 760 N N . ARG A 1 106 ? 15.696 -5.383 -18.591 1.00 93.06 106 ARG A N 1
ATOM 761 C CA . ARG A 1 106 ? 16.500 -6.356 -17.833 1.00 93.06 106 ARG A CA 1
ATOM 762 C C . ARG A 1 106 ? 17.320 -5.728 -16.702 1.00 93.06 106 ARG A C 1
ATOM 764 O O . ARG A 1 106 ? 18.234 -6.362 -16.181 1.00 93.06 106 ARG A O 1
ATOM 771 N N . ALA A 1 107 ? 16.968 -4.513 -16.275 1.00 92.88 107 ALA A N 1
ATOM 772 C CA . ALA A 1 107 ? 17.684 -3.784 -15.239 1.00 92.88 107 ALA A CA 1
ATOM 773 C C . ALA A 1 107 ? 17.358 -4.341 -13.837 1.00 92.88 107 ALA A C 1
ATOM 775 O O . ALA A 1 107 ? 16.226 -4.179 -13.366 1.00 92.88 107 ALA A O 1
ATOM 776 N N . PRO A 1 108 ? 18.325 -4.933 -13.109 1.00 94.94 108 PRO A N 1
ATOM 777 C CA . PRO A 1 108 ? 18.066 -5.623 -11.839 1.00 94.94 108 PRO A CA 1
ATOM 778 C C . PRO A 1 108 ? 17.529 -4.702 -10.733 1.00 94.94 108 PRO A C 1
ATOM 780 O O . PRO A 1 108 ? 16.825 -5.166 -9.840 1.00 94.94 108 PRO A O 1
ATOM 783 N N . LEU A 1 109 ? 17.800 -3.394 -10.806 1.00 95.19 109 LEU A N 1
ATOM 784 C CA . LEU A 1 109 ? 17.285 -2.407 -9.850 1.00 95.19 109 LEU A CA 1
ATOM 785 C C . LEU A 1 109 ? 15.752 -2.360 -9.820 1.00 95.19 109 LEU A C 1
ATOM 787 O O . LEU A 1 109 ? 15.159 -2.262 -8.749 1.00 95.19 109 LEU A O 1
ATOM 791 N N . THR A 1 110 ? 15.108 -2.473 -10.983 1.00 93.62 110 THR A N 1
ATOM 792 C CA . THR A 1 110 ? 13.639 -2.479 -11.069 1.00 93.62 110 THR A CA 1
ATOM 793 C C . THR A 1 110 ? 13.057 -3.752 -10.455 1.00 93.62 110 THR A C 1
ATOM 795 O O . THR A 1 110 ? 12.104 -3.687 -9.685 1.00 93.62 110 THR A O 1
ATOM 798 N N . LEU A 1 111 ? 13.699 -4.908 -10.660 1.00 95.69 111 LEU A N 1
ATOM 799 C CA . LEU A 1 111 ? 13.314 -6.149 -9.985 1.00 95.69 111 LEU A CA 1
ATOM 800 C C . LEU A 1 111 ? 13.448 -6.039 -8.458 1.00 95.69 111 LEU A C 1
ATOM 802 O O . LEU A 1 111 ? 12.532 -6.428 -7.733 1.00 95.69 111 LEU A O 1
ATOM 806 N N . ALA A 1 112 ? 14.560 -5.482 -7.969 1.00 96.94 112 ALA A N 1
ATOM 807 C CA . ALA A 1 112 ? 14.789 -5.286 -6.539 1.00 96.94 112 ALA A CA 1
ATOM 808 C C . ALA A 1 112 ? 13.726 -4.373 -5.905 1.00 96.94 112 ALA A C 1
ATOM 810 O O . ALA A 1 112 ? 13.203 -4.689 -4.837 1.00 96.94 112 ALA A O 1
ATOM 811 N N . MET A 1 113 ? 13.352 -3.282 -6.582 1.00 97.25 113 MET A N 1
ATOM 812 C CA . MET A 1 113 ? 12.278 -2.391 -6.133 1.00 97.25 113 MET A CA 1
ATOM 813 C C . MET A 1 113 ? 10.914 -3.096 -6.121 1.00 97.25 113 MET A C 1
ATOM 815 O O . MET A 1 113 ? 10.165 -2.981 -5.151 1.00 97.25 113 MET A O 1
ATOM 819 N N . GLY A 1 114 ? 10.600 -3.876 -7.161 1.00 94.75 114 GLY A N 1
ATOM 820 C CA . GLY A 1 114 ? 9.386 -4.694 -7.196 1.00 94.75 114 GLY A CA 1
ATOM 821 C C . GLY A 1 114 ? 9.311 -5.664 -6.013 1.00 94.75 114 GLY A C 1
ATOM 822 O O . GLY A 1 114 ? 8.294 -5.724 -5.323 1.00 94.75 114 GLY A O 1
ATOM 823 N N . LEU A 1 115 ? 10.413 -6.358 -5.715 1.00 94.12 115 LEU A N 1
ATOM 824 C CA . LEU A 1 115 ? 10.506 -7.262 -4.568 1.00 94.12 115 LEU A CA 1
ATOM 825 C C . LEU A 1 115 ? 10.338 -6.522 -3.233 1.00 94.12 115 LEU A C 1
ATOM 827 O O . LEU A 1 115 ? 9.619 -6.998 -2.356 1.00 94.12 115 LEU A O 1
ATOM 831 N N . LEU A 1 116 ? 10.952 -5.346 -3.086 1.00 96.88 116 LEU A N 1
ATOM 832 C CA . LEU A 1 116 ? 10.821 -4.514 -1.889 1.00 96.88 116 LEU A CA 1
ATOM 833 C C . LEU A 1 116 ? 9.357 -4.141 -1.614 1.00 96.88 116 LEU A C 1
ATOM 835 O O . LEU A 1 116 ? 8.899 -4.236 -0.477 1.00 96.88 116 LEU A O 1
ATOM 839 N N . LEU A 1 117 ? 8.603 -3.762 -2.647 1.00 94.81 117 LEU A N 1
ATOM 840 C CA . LEU A 1 117 ? 7.186 -3.399 -2.534 1.00 94.81 117 LEU A CA 1
ATOM 841 C C . LEU A 1 117 ? 6.295 -4.601 -2.183 1.00 94.81 117 LEU A C 1
ATOM 843 O O . LEU A 1 117 ? 5.357 -4.474 -1.387 1.00 94.81 117 LEU A O 1
ATOM 847 N N . VAL A 1 118 ? 6.611 -5.783 -2.720 1.00 93.56 118 VAL A N 1
ATOM 848 C CA . VAL A 1 118 ? 5.941 -7.039 -2.348 1.00 93.56 118 VAL A CA 1
ATOM 849 C C . VAL A 1 118 ? 6.212 -7.379 -0.882 1.00 93.56 118 VAL A C 1
ATOM 851 O O . VAL A 1 118 ? 5.274 -7.654 -0.133 1.00 93.56 118 VAL A O 1
ATOM 854 N N . LEU A 1 119 ? 7.468 -7.287 -0.434 1.00 93.50 119 LEU A N 1
ATOM 855 C CA . LEU A 1 119 ? 7.832 -7.492 0.971 1.00 93.50 119 LEU A CA 1
ATOM 856 C C . LEU A 1 119 ? 7.137 -6.475 1.886 1.00 93.50 119 LEU A C 1
ATOM 858 O O . LEU A 1 119 ? 6.591 -6.854 2.921 1.00 93.50 119 LEU A O 1
ATOM 862 N N . ALA A 1 120 ? 7.078 -5.203 1.485 1.00 93.12 120 ALA A N 1
ATOM 863 C CA . ALA A 1 120 ? 6.365 -4.165 2.224 1.00 93.12 120 ALA A CA 1
ATOM 864 C C . ALA A 1 120 ? 4.870 -4.493 2.390 1.00 93.12 120 ALA A C 1
ATOM 866 O O . ALA A 1 120 ? 4.303 -4.236 3.452 1.00 93.12 120 ALA A O 1
ATOM 867 N N . SER A 1 121 ? 4.245 -5.101 1.379 1.00 91.19 121 SER A N 1
ATOM 868 C CA . SER A 1 121 ? 2.857 -5.576 1.453 1.00 91.19 121 SER A CA 1
ATOM 869 C C . SER A 1 121 ? 2.724 -6.795 2.372 1.00 91.19 121 SER A C 1
ATOM 871 O O . SER A 1 121 ? 1.830 -6.842 3.216 1.00 91.19 121 SER A O 1
ATOM 873 N N . ALA A 1 122 ? 3.649 -7.755 2.278 1.00 90.19 122 ALA A N 1
ATOM 874 C CA . ALA A 1 122 ? 3.657 -8.959 3.109 1.00 90.19 122 ALA A CA 1
ATOM 875 C C . ALA A 1 122 ? 3.819 -8.644 4.609 1.00 90.19 122 ALA A C 1
ATOM 877 O O . ALA A 1 122 ? 3.138 -9.233 5.447 1.00 90.19 122 ALA A O 1
ATOM 878 N N . LEU A 1 123 ? 4.640 -7.653 4.974 1.00 92.19 123 LEU A N 1
ATOM 879 C CA . LEU A 1 123 ? 4.810 -7.211 6.369 1.00 92.19 123 LEU A CA 1
ATOM 880 C C . LEU A 1 123 ? 3.526 -6.618 6.984 1.00 92.19 123 LEU A C 1
ATOM 882 O O . LEU A 1 123 ? 3.369 -6.540 8.211 1.00 92.19 123 LEU A O 1
ATOM 886 N N . LYS A 1 124 ? 2.569 -6.219 6.144 1.00 89.69 124 LYS A N 1
ATOM 887 C CA . LYS A 1 124 ? 1.271 -5.689 6.569 1.00 89.69 124 LYS A CA 1
ATOM 888 C C . LYS A 1 124 ? 0.197 -6.761 6.727 1.00 89.69 124 LYS A C 1
ATOM 890 O O . LYS A 1 124 ? -0.950 -6.411 6.994 1.00 89.69 124 LYS A O 1
ATOM 895 N N . PHE A 1 125 ? 0.553 -8.041 6.604 1.00 88.94 125 PHE A N 1
ATOM 896 C CA . PHE A 1 125 ? -0.409 -9.132 6.694 1.00 88.94 125 PHE A CA 1
ATOM 897 C C . PHE A 1 125 ? -1.271 -9.020 7.968 1.00 88.94 125 PHE A C 1
ATOM 899 O O . PHE A 1 125 ? -0.724 -8.870 9.077 1.00 88.94 125 PHE A O 1
ATOM 906 N N . PRO A 1 126 ? -2.612 -9.054 7.830 1.00 89.44 126 PRO A N 1
ATOM 907 C CA . PRO A 1 126 ? -3.508 -8.868 8.953 1.00 89.44 126 PRO A CA 1
ATOM 908 C C . PRO A 1 126 ? -3.554 -10.168 9.753 1.00 89.44 126 PRO A C 1
ATOM 910 O O . PRO A 1 126 ? -4.061 -11.185 9.290 1.00 89.44 126 PRO A O 1
ATOM 913 N N . THR A 1 127 ? -3.036 -10.144 10.976 1.00 92.81 127 THR A N 1
ATOM 914 C CA . THR A 1 127 ? -3.246 -11.242 11.925 1.00 92.81 127 THR A CA 1
ATOM 915 C C . THR A 1 127 ? -4.411 -10.901 12.844 1.00 92.81 127 THR A C 1
ATOM 917 O O . THR A 1 127 ? -4.627 -9.731 13.169 1.00 92.81 127 THR A O 1
ATOM 920 N N . ILE A 1 128 ? -5.149 -11.919 13.302 1.00 90.06 128 ILE A N 1
ATOM 921 C CA . ILE A 1 128 ? -6.300 -11.742 14.209 1.00 90.06 128 ILE A CA 1
ATOM 922 C C . ILE A 1 128 ? -5.895 -10.899 15.428 1.00 90.06 128 ILE A C 1
ATOM 924 O O . ILE A 1 128 ? -6.593 -9.957 15.797 1.00 90.06 128 ILE A O 1
ATOM 928 N N . GLY A 1 129 ? -4.715 -11.174 15.996 1.00 91.25 129 GLY A N 1
ATOM 929 C CA . GLY A 1 129 ? -4.162 -10.415 17.118 1.00 91.25 129 GLY A CA 1
ATOM 930 C C . GLY A 1 129 ? -3.913 -8.937 16.799 1.00 91.25 129 GLY A C 1
ATOM 931 O O . GLY A 1 129 ? -4.300 -8.082 17.593 1.00 91.25 129 GLY A O 1
ATOM 932 N N . ARG A 1 130 ? -3.327 -8.616 15.633 1.00 91.81 130 ARG A N 1
ATOM 933 C CA . ARG A 1 130 ? -3.065 -7.225 15.210 1.00 91.81 130 ARG A CA 1
ATOM 934 C C . ARG A 1 130 ? -4.358 -6.444 15.000 1.00 91.81 130 ARG A C 1
ATOM 936 O O . ARG A 1 130 ? -4.468 -5.324 15.491 1.00 91.81 130 ARG A O 1
ATOM 943 N N . VAL A 1 131 ? -5.334 -7.040 14.314 1.00 93.38 131 VAL A N 1
ATOM 944 C CA . VAL A 1 131 ? -6.629 -6.394 14.042 1.00 93.38 131 VAL A CA 1
ATOM 945 C C . VAL A 1 131 ? -7.392 -6.158 15.344 1.00 93.38 131 VAL A C 1
ATOM 947 O O . VAL A 1 131 ? -7.869 -5.051 15.580 1.00 93.38 131 VAL A O 1
ATOM 950 N N . ALA A 1 132 ? -7.452 -7.160 16.225 1.00 91.62 132 ALA A N 1
ATOM 951 C CA . ALA A 1 132 ? -8.142 -7.039 17.505 1.00 91.62 132 ALA A CA 1
ATOM 952 C C . ALA A 1 132 ? -7.464 -6.024 18.443 1.00 91.62 132 ALA A C 1
ATOM 954 O O . ALA A 1 132 ? -8.149 -5.265 19.128 1.00 91.62 132 ALA A O 1
ATOM 955 N N . ALA A 1 133 ? -6.127 -5.986 18.475 1.00 92.88 133 ALA A N 1
ATOM 956 C CA . ALA A 1 133 ? -5.380 -4.997 19.251 1.00 92.88 133 ALA A CA 1
ATOM 957 C C . ALA A 1 133 ? -5.628 -3.572 18.743 1.00 92.88 133 ALA A C 1
ATOM 959 O O . ALA A 1 133 ? -5.913 -2.684 19.546 1.00 92.88 133 ALA A O 1
ATOM 960 N N . TRP A 1 134 ? -5.588 -3.371 17.422 1.00 94.62 134 TRP A N 1
ATOM 961 C CA . TRP A 1 134 ? -5.890 -2.079 16.811 1.00 94.62 134 TRP A CA 1
ATOM 962 C C . TRP A 1 134 ? -7.333 -1.638 17.095 1.00 94.62 134 TRP A C 1
ATOM 964 O O . TRP A 1 134 ? -7.539 -0.521 17.560 1.00 94.62 134 TRP A O 1
ATOM 974 N N . ALA A 1 135 ? -8.320 -2.522 16.909 1.00 92.81 135 ALA A N 1
ATOM 975 C CA . ALA A 1 135 ? -9.731 -2.200 17.130 1.00 92.81 135 ALA A CA 1
ATOM 976 C C . ALA A 1 135 ? -10.015 -1.788 18.584 1.00 92.81 135 ALA A C 1
ATOM 978 O O . ALA A 1 135 ? -10.726 -0.816 18.823 1.00 92.81 135 ALA A O 1
ATOM 979 N N . ARG A 1 136 ? -9.412 -2.478 19.565 1.00 91.81 136 ARG A N 1
ATOM 980 C CA . ARG A 1 136 ? -9.519 -2.097 20.985 1.00 91.81 136 ARG A CA 1
ATOM 981 C C . ARG A 1 136 ? -8.881 -0.740 21.278 1.00 91.81 136 ARG A C 1
ATOM 983 O O . ARG A 1 136 ? -9.442 0.026 22.054 1.00 91.81 136 ARG A O 1
ATOM 990 N N . GLY A 1 137 ? -7.713 -0.458 20.699 1.00 92.69 137 GLY A N 1
ATOM 991 C CA . GLY A 1 137 ? -7.044 0.836 20.861 1.00 92.69 137 GLY A CA 1
ATOM 992 C C . GLY A 1 137 ? -7.873 1.981 20.281 1.00 92.69 137 GLY A C 1
ATOM 993 O O . GLY A 1 137 ? -8.057 3.006 20.930 1.00 92.69 137 GLY A O 1
ATOM 994 N N . GLU A 1 138 ? -8.444 1.768 19.099 1.00 94.00 138 GLU A N 1
ATOM 995 C CA . GLU A 1 138 ? -9.264 2.769 18.425 1.00 94.00 138 GLU A CA 1
ATOM 996 C C . GLU A 1 138 ? -10.598 3.013 19.145 1.00 94.00 138 GLU A C 1
ATOM 998 O O . GLU A 1 138 ? -10.993 4.162 19.316 1.00 94.00 138 GLU A O 1
ATOM 1003 N N . ALA A 1 139 ? -11.253 1.964 19.656 1.00 90.81 139 ALA A N 1
ATOM 1004 C CA . ALA A 1 139 ? -12.460 2.112 20.472 1.00 90.81 139 ALA A CA 1
ATOM 1005 C C . ALA A 1 139 ? -12.204 2.944 21.744 1.00 90.81 139 ALA A C 1
ATOM 1007 O O . ALA A 1 139 ? -13.003 3.818 22.075 1.00 90.81 139 ALA A O 1
ATOM 1008 N N . ARG A 1 140 ? -11.061 2.738 22.423 1.00 91.56 140 ARG A N 1
ATOM 1009 C CA . ARG A 1 140 ? -10.655 3.564 23.579 1.00 91.56 140 ARG A CA 1
ATOM 1010 C C . ARG A 1 140 ? -10.454 5.027 23.189 1.00 91.56 140 ARG A C 1
ATOM 1012 O O . ARG A 1 140 ? -11.006 5.904 23.843 1.00 91.56 140 ARG A O 1
ATOM 1019 N N . ARG A 1 141 ? -9.744 5.281 22.085 1.00 92.50 141 ARG A N 1
ATOM 1020 C CA . ARG A 1 141 ? -9.528 6.634 21.548 1.00 92.50 141 ARG A CA 1
ATOM 1021 C C . ARG A 1 141 ? -10.850 7.350 21.262 1.00 92.50 141 ARG A C 1
ATOM 1023 O O . ARG A 1 141 ? -10.991 8.530 21.567 1.00 92.50 141 ARG A O 1
ATOM 1030 N N . LEU A 1 142 ? -11.823 6.647 20.682 1.00 91.94 142 LEU A N 1
ATOM 1031 C CA . LEU A 1 142 ? -13.151 7.203 20.406 1.00 91.94 142 LEU A CA 1
ATOM 1032 C C . LEU A 1 142 ? -13.936 7.501 21.691 1.00 91.94 142 LEU A C 1
ATOM 1034 O O . LEU A 1 142 ? -14.569 8.552 21.767 1.00 91.94 142 LEU A O 1
ATOM 1038 N N . ALA A 1 143 ? -13.866 6.625 22.697 1.00 90.25 143 ALA A N 1
ATOM 1039 C CA . ALA A 1 143 ? -14.510 6.842 23.992 1.00 90.25 143 ALA A CA 1
ATOM 1040 C C . ALA A 1 143 ? -13.934 8.063 24.733 1.00 90.25 143 ALA A C 1
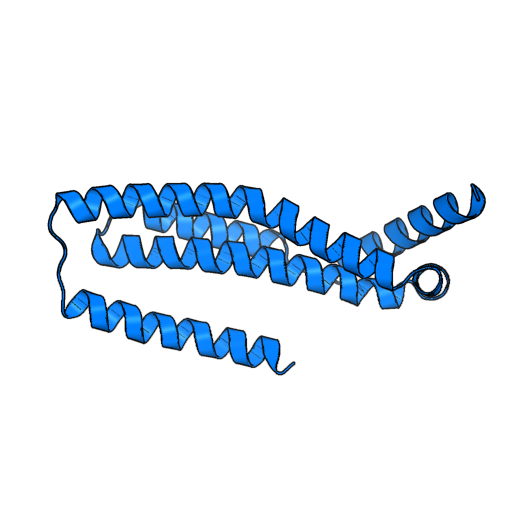ATOM 1042 O O . ALA A 1 143 ? -14.690 8.870 25.266 1.00 90.25 143 ALA A O 1
ATOM 1043 N N . GLU A 1 144 ? -12.610 8.248 24.709 1.00 92.25 144 GLU A N 1
ATOM 1044 C CA . GLU A 1 144 ? -11.947 9.432 25.276 1.00 92.25 144 GLU A CA 1
ATOM 1045 C C . GLU A 1 144 ? -12.391 10.725 24.578 1.00 92.25 144 GLU A C 1
ATOM 1047 O O . GLU A 1 144 ? -12.716 11.709 25.239 1.00 92.25 144 GLU A O 1
ATOM 1052 N N . ILE A 1 145 ? -12.470 10.721 23.242 1.00 90.88 145 ILE A N 1
ATOM 1053 C CA . ILE A 1 145 ? -12.957 11.875 22.467 1.00 90.88 145 ILE A CA 1
ATOM 1054 C C . ILE A 1 145 ? -14.424 12.183 22.793 1.00 90.88 145 ILE A C 1
ATOM 1056 O O . ILE A 1 145 ? -14.803 13.353 22.835 1.00 90.88 145 ILE A O 1
ATOM 1060 N N . ALA A 1 146 ? -15.249 11.156 23.007 1.00 88.31 146 ALA A N 1
ATOM 1061 C CA . ALA A 1 146 ? -16.650 11.324 23.377 1.00 88.31 146 ALA A CA 1
ATOM 1062 C C . ALA A 1 146 ? -16.812 11.908 24.789 1.00 88.31 146 ALA A C 1
ATOM 1064 O O . ALA A 1 146 ? -17.691 12.733 24.986 1.00 88.31 146 ALA A O 1
ATOM 1065 N N . ALA A 1 147 ? -15.947 11.538 25.740 1.00 90.50 147 ALA A N 1
ATOM 1066 C CA . ALA A 1 147 ? -15.985 12.048 27.113 1.00 90.50 147 ALA A CA 1
ATOM 1067 C C . ALA A 1 147 ? -15.569 13.527 27.249 1.00 90.50 147 ALA A C 1
ATOM 1069 O O . ALA A 1 147 ? -15.869 14.158 28.259 1.00 90.50 147 ALA A O 1
ATOM 1070 N N . LEU A 1 148 ? -14.859 14.075 26.256 1.00 90.56 148 LEU A N 1
ATOM 1071 C CA . LEU A 1 148 ? -14.450 15.485 26.213 1.00 90.56 148 LEU A CA 1
ATOM 1072 C C . LEU A 1 148 ? -15.509 16.416 25.595 1.00 90.56 148 LEU A C 1
ATOM 1074 O O . LEU A 1 148 ? -15.289 17.628 25.559 1.00 90.56 148 LEU A O 1
ATOM 1078 N N . ARG A 1 149 ? -16.601 15.866 25.056 1.00 81.12 149 ARG A N 1
ATOM 1079 C CA . ARG A 1 149 ? -17.714 16.619 24.461 1.00 81.12 149 ARG A CA 1
ATOM 1080 C C . ARG A 1 149 ? -18.889 16.693 25.419 1.00 81.12 149 ARG A C 1
ATOM 1082 O O . ARG A 1 149 ? -19.528 17.765 25.416 1.00 81.12 149 ARG A O 1
#

Secondary structure (DSSP, 8-state):
-HHHHHHHHHHHHHHHHHHHHHHHSPPPHHHHHHHHHHHHHHHHHHHHHHHHHHHHHHHHHHHHHTTHHHH-GGGHHHHHHHHHHHHHHHHHHHHHHHHHHHHHH--HHHHHHHHHHHHHHHTT---HHHHHHHHHHHHHHHHHHHHT-

Radius of gyration: 19.53 Å; chains: 1; bounding box: 40×28×58 Å

pLDDT: mean 87.19, std 9.67, range [46.16, 97.25]